Protein AF-A0A498Q1Q5-F1 (afdb_monomer_lite)

Foldseek 3Di:
DVVVCVVVPVDDDDPPDDDDDDQEEEAEDEAADDPPPPQVLVVSLVVQLVCQVVHLATEYEYAHRCCDDNHNLVNQLVDPSSQFRHAYFYHCVDPLSVVQSVVRRVCSNVPHTHAYACDHPSHPYPHDDD

Radius of gyration: 15.26 Å; chains: 1; bounding box: 41×33×35 Å

Organism: NCBI:txid2341083

Structure (mmCIF, N/CA/C/O backbone):
data_AF-A0A498Q1Q5-F1
#
_entry.id   AF-A0A498Q1Q5-F1
#
loop_
_atom_site.group_PDB
_atom_site.id
_atom_site.type_symbol
_atom_site.label_atom_id
_atom_site.label_alt_id
_atom_site.label_comp_id
_atom_site.label_asym_id
_atom_site.label_entity_id
_atom_site.label_seq_id
_atom_site.pdbx_PDB_ins_code
_atom_site.Cartn_x
_atom_site.Cartn_y
_atom_site.Cartn_z
_atom_site.occupancy
_atom_site.B_iso_or_equiv
_atom_site.auth_seq_id
_atom_site.auth_comp_id
_atom_site.auth_asym_id
_atom_site.auth_atom_id
_atom_site.pdbx_PDB_model_num
ATOM 1 N N . MET A 1 1 ? -18.667 15.892 4.572 1.00 66.12 1 MET A N 1
ATOM 2 C CA . MET A 1 1 ? -18.038 14.834 3.748 1.00 66.12 1 MET A CA 1
ATOM 3 C C . MET A 1 1 ? -18.702 13.473 3.970 1.00 66.12 1 MET A C 1
ATOM 5 O O . MET A 1 1 ? -19.199 12.931 2.997 1.00 66.12 1 MET A O 1
ATOM 9 N N . LEU A 1 2 ? -18.830 12.957 5.203 1.00 76.44 2 LEU A N 1
ATOM 10 C CA . LEU A 1 2 ? -19.536 11.682 5.458 1.00 76.44 2 LEU A CA 1
ATOM 11 C C . LEU A 1 2 ? -21.021 11.690 5.057 1.00 76.44 2 LEU A C 1
ATOM 13 O O . LEU A 1 2 ? -21.503 10.706 4.507 1.00 76.44 2 LEU A O 1
ATOM 17 N N . THR A 1 3 ? -21.726 12.807 5.255 1.00 80.06 3 THR A N 1
ATOM 18 C CA . THR A 1 3 ? -23.137 12.948 4.857 1.00 80.06 3 THR A CA 1
ATOM 19 C C . THR A 1 3 ? -23.351 12.652 3.373 1.00 80.06 3 THR A C 1
ATOM 21 O O . THR A 1 3 ? -24.242 11.885 3.031 1.00 80.06 3 THR A O 1
ATOM 24 N N . ALA A 1 4 ? -22.477 13.177 2.507 1.00 86.75 4 ALA A N 1
ATOM 25 C CA . ALA A 1 4 ? -22.548 12.951 1.066 1.00 86.75 4 ALA A CA 1
ATOM 26 C C . ALA A 1 4 ? -22.264 11.484 0.696 1.00 86.75 4 ALA A C 1
ATOM 28 O O . ALA A 1 4 ? -22.921 10.936 -0.183 1.00 86.75 4 ALA A O 1
ATOM 29 N N . LEU A 1 5 ? -21.325 10.823 1.386 1.00 85.38 5 LEU A N 1
ATOM 30 C CA . LEU A 1 5 ? -21.030 9.396 1.183 1.00 85.38 5 LEU A CA 1
ATOM 31 C C . LEU A 1 5 ? -22.186 8.491 1.633 1.00 85.38 5 LEU A C 1
ATOM 33 O O . LEU A 1 5 ? -22.447 7.466 1.007 1.00 85.38 5 LEU A O 1
ATOM 37 N N . ARG A 1 6 ? -22.903 8.879 2.693 1.00 86.19 6 ARG A N 1
ATOM 38 C CA . ARG A 1 6 ? -24.122 8.188 3.129 1.00 86.19 6 ARG A CA 1
ATOM 39 C C . ARG A 1 6 ? -25.265 8.380 2.144 1.00 86.19 6 ARG A C 1
ATOM 41 O O . ARG A 1 6 ? -25.918 7.413 1.777 1.00 86.19 6 ARG A O 1
ATOM 48 N N . GLU A 1 7 ? -25.501 9.612 1.705 1.00 88.94 7 GLU A N 1
ATOM 49 C CA . GLU A 1 7 ? -26.573 9.936 0.753 1.00 88.94 7 GLU A CA 1
ATOM 50 C C . GLU A 1 7 ? -26.388 9.249 -0.605 1.00 88.94 7 GLU A C 1
ATOM 52 O O . GLU A 1 7 ? -27.366 8.910 -1.262 1.00 88.94 7 GLU A O 1
ATOM 57 N N . THR A 1 8 ? -25.141 8.989 -1.000 1.00 89.31 8 THR A N 1
ATOM 58 C CA . THR A 1 8 ? -24.798 8.247 -2.225 1.00 89.31 8 THR A CA 1
ATOM 59 C C . THR A 1 8 ? -24.746 6.728 -2.032 1.00 89.31 8 THR A C 1
ATOM 61 O O . THR A 1 8 ? -24.519 6.002 -2.996 1.00 89.31 8 THR A O 1
ATOM 64 N N . GLY A 1 9 ? -24.989 6.231 -0.815 1.00 86.19 9 GLY A N 1
ATOM 65 C CA . GLY A 1 9 ? -25.077 4.801 -0.515 1.00 86.19 9 GLY A CA 1
ATOM 66 C C . GLY A 1 9 ? -23.735 4.080 -0.370 1.00 86.19 9 GLY A C 1
ATOM 67 O O . GLY A 1 9 ? -23.720 2.855 -0.289 1.00 86.19 9 GLY A O 1
ATOM 68 N N . PHE A 1 10 ? -22.610 4.799 -0.313 1.00 79.50 10 PHE A N 1
ATOM 69 C CA . PHE A 1 10 ? -21.291 4.180 -0.136 1.00 79.50 10 PHE A CA 1
ATOM 70 C C . PHE A 1 10 ? -21.026 3.732 1.304 1.00 79.50 10 PHE A C 1
ATOM 72 O O . PHE A 1 10 ? -20.257 2.799 1.519 1.00 79.50 10 PHE A O 1
ATOM 79 N N . ILE A 1 11 ? -21.649 4.387 2.288 1.00 80.12 11 ILE A N 1
ATOM 80 C CA . ILE A 1 11 ? -21.532 4.043 3.711 1.00 80.12 11 ILE A CA 1
ATOM 81 C C . ILE A 1 11 ? -22.896 4.131 4.402 1.00 80.12 11 ILE A C 1
ATOM 83 O O . ILE A 1 11 ? -23.761 4.899 3.988 1.00 80.12 11 ILE A O 1
ATOM 87 N N . THR A 1 12 ? -23.076 3.389 5.494 1.00 81.50 12 THR A N 1
ATOM 88 C CA . THR A 1 12 ? -24.253 3.500 6.370 1.00 81.50 12 THR A CA 1
ATOM 89 C C . THR A 1 12 ? -23.793 3.905 7.766 1.00 81.50 12 THR A C 1
ATOM 91 O O . THR A 1 12 ? -22.868 3.297 8.292 1.00 81.50 12 THR A O 1
ATOM 94 N N . TYR A 1 13 ? -24.418 4.930 8.349 1.00 79.19 13 TYR A N 1
ATOM 95 C CA . TYR A 1 13 ? -24.225 5.324 9.748 1.00 79.19 13 TYR A CA 1
ATOM 96 C C . TYR A 1 13 ? -25.462 6.078 10.256 1.00 79.19 13 TYR A C 1
ATOM 98 O O . TYR A 1 13 ? -26.145 6.775 9.488 1.00 79.19 13 TYR A O 1
ATOM 106 N N . GLN A 1 14 ? -25.759 5.956 11.544 1.00 81.38 14 GLN A N 1
ATOM 107 C CA . GLN A 1 14 ? -26.794 6.725 12.219 1.00 81.38 14 GLN A CA 1
ATOM 108 C C . GLN A 1 14 ? -26.230 8.083 12.659 1.00 81.38 14 GLN A C 1
ATOM 110 O O . GLN A 1 14 ? -25.091 8.158 13.103 1.00 81.38 14 GLN A O 1
ATOM 115 N N . PRO A 1 15 ? -27.002 9.183 12.604 1.00 70.19 15 PRO A N 1
ATOM 116 C CA . PRO A 1 15 ? -26.540 10.493 13.082 1.00 70.19 15 PRO A CA 1
ATOM 117 C C . PRO A 1 15 ? -26.075 10.517 14.548 1.00 70.19 15 PRO A C 1
ATOM 119 O O . PRO A 1 15 ? -25.363 11.437 14.934 1.00 70.19 15 PRO A O 1
ATOM 122 N N . ALA A 1 16 ? -26.512 9.540 15.348 1.00 76.69 16 ALA A N 1
ATOM 123 C CA . ALA A 1 16 ? -26.121 9.363 16.740 1.00 76.69 16 ALA A CA 1
ATOM 124 C C . ALA A 1 16 ? -24.874 8.475 16.921 1.00 76.69 16 ALA A C 1
ATOM 126 O O . ALA A 1 16 ? -24.374 8.384 18.041 1.00 76.69 16 ALA A O 1
ATOM 127 N N . ASP A 1 17 ? -24.376 7.832 15.858 1.00 77.44 17 ASP A N 1
ATOM 128 C CA . ASP A 1 17 ? -23.166 7.017 15.932 1.00 77.44 17 ASP A CA 1
ATOM 129 C C . ASP A 1 17 ? -21.973 7.914 16.267 1.00 77.44 17 ASP A C 1
ATOM 131 O O . ASP A 1 17 ? -21.696 8.905 15.583 1.00 77.44 17 ASP A O 1
ATOM 135 N N . HIS A 1 18 ? -21.252 7.556 17.327 1.00 68.12 18 HIS A N 1
ATOM 136 C CA . HIS A 1 18 ? -19.974 8.177 17.630 1.00 68.12 18 HIS A CA 1
ATOM 137 C C . HIS A 1 18 ? -18.935 7.635 16.648 1.00 68.12 18 HIS A C 1
ATOM 139 O O . HIS A 1 18 ? -18.542 6.473 16.724 1.00 68.12 18 HIS A O 1
ATOM 145 N N . ILE A 1 19 ? -18.526 8.467 15.692 1.00 69.62 19 ILE A N 1
ATOM 146 C CA . ILE A 1 19 ? -17.460 8.123 14.753 1.00 69.62 19 ILE A CA 1
ATOM 147 C C . ILE A 1 19 ? -16.146 8.561 15.388 1.00 69.62 19 ILE A C 1
ATOM 149 O O . ILE A 1 19 ? -15.807 9.746 15.368 1.00 69.62 19 ILE A O 1
ATOM 153 N N . ASP A 1 20 ? -15.446 7.595 15.976 1.00 69.25 20 ASP A N 1
ATOM 154 C CA . ASP A 1 20 ? -14.103 7.785 16.513 1.00 69.25 20 ASP A CA 1
ATOM 155 C C . ASP A 1 20 ? -13.096 8.158 15.414 1.00 69.25 20 ASP A C 1
ATOM 157 O O . ASP A 1 20 ? -13.351 8.036 14.210 1.00 69.25 20 ASP A O 1
ATOM 161 N N . VAL A 1 21 ? -11.922 8.628 15.835 1.00 73.56 21 VAL A N 1
ATOM 162 C CA . VAL A 1 21 ? -10.821 8.915 14.910 1.00 73.56 21 VAL A CA 1
ATOM 163 C C . VAL A 1 21 ? -10.442 7.666 14.109 1.00 73.56 21 VAL A C 1
ATOM 165 O O . VAL A 1 21 ? -10.421 6.549 14.627 1.00 73.56 21 VAL A O 1
ATOM 168 N N . ALA A 1 22 ? -10.132 7.852 12.824 1.00 74.44 22 ALA A N 1
ATOM 169 C CA . ALA A 1 22 ? -9.682 6.754 11.978 1.00 74.44 22 ALA A CA 1
ATOM 170 C C . ALA A 1 22 ? -8.396 6.145 12.554 1.00 74.44 22 ALA A C 1
ATOM 172 O O . ALA A 1 22 ? -7.395 6.839 12.702 1.00 74.44 22 ALA A O 1
ATOM 173 N N . ASN A 1 23 ? -8.432 4.847 12.854 1.00 85.62 23 ASN A N 1
ATOM 174 C CA . ASN A 1 23 ? -7.313 4.121 13.458 1.00 85.62 23 ASN A CA 1
ATOM 175 C C . ASN A 1 23 ? -6.580 3.207 12.454 1.00 85.62 23 ASN A C 1
ATOM 177 O O . ASN A 1 23 ? -5.709 2.430 12.825 1.00 85.62 23 ASN A O 1
ATOM 181 N N . ALA A 1 24 ? -6.950 3.250 11.174 1.00 92.94 24 ALA A N 1
ATOM 182 C CA . ALA A 1 24 ? -6.362 2.418 10.131 1.00 92.94 24 ALA A CA 1
ATOM 183 C C . ALA A 1 24 ? -6.545 3.062 8.749 1.00 92.94 24 ALA A C 1
ATOM 185 O O . ALA A 1 24 ? -7.517 3.790 8.529 1.00 92.94 24 ALA A O 1
ATOM 186 N N . ALA A 1 25 ? -5.637 2.777 7.812 1.00 95.50 25 ALA A N 1
ATOM 187 C CA . ALA A 1 25 ? -5.682 3.335 6.463 1.00 95.50 25 ALA A CA 1
ATOM 188 C C . ALA A 1 25 ? -5.305 2.319 5.373 1.00 95.50 25 ALA A C 1
ATOM 190 O O . ALA A 1 25 ? -4.365 1.539 5.515 1.00 95.50 25 ALA A O 1
ATOM 191 N N . ILE A 1 26 ? -5.999 2.395 4.233 1.00 97.25 26 ILE A N 1
ATOM 192 C CA . ILE A 1 26 ? -5.569 1.780 2.970 1.00 97.25 26 ILE A CA 1
ATOM 193 C C . ILE A 1 26 ? -5.418 2.895 1.943 1.00 97.25 26 ILE A C 1
ATOM 195 O O . ILE A 1 26 ? -6.384 3.582 1.611 1.00 97.25 26 ILE A O 1
ATOM 199 N N . VAL A 1 27 ? -4.207 3.067 1.424 1.00 97.94 27 VAL A N 1
ATOM 200 C CA . VAL A 1 27 ? -3.914 3.994 0.332 1.00 97.94 27 VAL A CA 1
ATOM 201 C C . VAL A 1 27 ? -3.903 3.196 -0.961 1.00 97.94 27 VAL A C 1
ATOM 203 O O . VAL A 1 27 ? -3.012 2.379 -1.175 1.00 97.94 27 VAL A O 1
ATOM 206 N N . ILE A 1 28 ? -4.890 3.428 -1.826 1.00 97.69 28 ILE A N 1
ATOM 207 C CA . ILE A 1 28 ? -4.958 2.790 -3.144 1.00 97.69 28 ILE A CA 1
ATOM 208 C C . ILE A 1 28 ? -4.298 3.708 -4.173 1.00 97.69 28 ILE A C 1
ATOM 210 O O . ILE A 1 28 ? -4.710 4.854 -4.352 1.00 97.69 28 ILE A O 1
ATOM 214 N N . THR A 1 29 ? -3.276 3.201 -4.855 1.00 96.56 29 THR A N 1
ATOM 215 C CA . THR A 1 29 ? -2.529 3.911 -5.895 1.00 96.56 29 THR A CA 1
ATOM 216 C C . THR A 1 29 ? -2.774 3.320 -7.289 1.00 96.56 29 THR A C 1
ATOM 218 O O . THR A 1 29 ? -3.564 2.394 -7.479 1.00 96.56 29 THR A O 1
ATOM 221 N N . GLY A 1 30 ? -2.115 3.902 -8.292 1.00 94.75 30 GLY A N 1
ATOM 222 C CA . GLY A 1 30 ? -2.104 3.413 -9.665 1.00 94.75 30 GLY A CA 1
ATOM 223 C C . GLY A 1 30 ? -1.257 2.151 -9.858 1.00 94.75 30 GLY A C 1
ATOM 224 O O . GLY A 1 30 ? -0.933 1.438 -8.912 1.00 94.75 30 GLY A O 1
ATOM 225 N N . GLY A 1 31 ? -0.935 1.871 -11.119 1.00 96.12 31 GLY A N 1
ATOM 226 C CA . GLY A 1 31 ? -0.058 0.771 -11.521 1.00 96.12 31 GLY A CA 1
ATOM 227 C C . GLY A 1 31 ? 1.366 1.256 -11.783 1.00 96.12 31 GLY A C 1
ATOM 228 O O . GLY A 1 31 ? 1.874 2.131 -11.078 1.00 96.12 31 GLY A O 1
ATOM 229 N N . SER A 1 32 ? 1.986 0.732 -12.838 1.00 96.44 32 SER A N 1
ATOM 230 C CA . SER A 1 32 ? 3.274 1.223 -13.339 1.00 96.44 32 SER A CA 1
ATOM 231 C C . SER A 1 32 ? 3.248 2.726 -13.642 1.00 96.44 32 SER A C 1
ATOM 233 O O . SER A 1 32 ? 2.248 3.253 -14.139 1.00 96.44 32 SER A O 1
ATOM 235 N N . LEU A 1 33 ? 4.379 3.395 -13.426 1.00 97.06 33 LEU A N 1
ATOM 236 C CA . LEU A 1 33 ? 4.593 4.783 -13.829 1.00 97.06 33 LEU A CA 1
ATOM 237 C C . LEU A 1 33 ? 5.567 4.863 -15.015 1.00 97.06 33 LEU A C 1
ATOM 239 O O . LEU A 1 33 ? 6.487 4.045 -15.096 1.00 97.06 33 LEU A O 1
ATOM 243 N N . PRO A 1 34 ? 5.399 5.842 -15.926 1.00 95.38 34 PRO A N 1
ATOM 244 C CA . PRO A 1 34 ? 6.372 6.090 -16.983 1.00 95.38 34 PRO A CA 1
ATOM 245 C C . PRO A 1 34 ? 7.693 6.625 -16.404 1.00 95.38 34 PRO A C 1
ATOM 247 O O . PRO A 1 34 ? 7.741 7.150 -15.289 1.00 95.38 34 PRO A O 1
ATOM 250 N N . ALA A 1 35 ? 8.781 6.505 -17.168 1.00 91.25 35 ALA A N 1
ATOM 251 C CA . ALA A 1 35 ? 10.125 6.876 -16.711 1.00 91.25 35 ALA A CA 1
ATOM 252 C C . ALA A 1 35 ? 10.269 8.369 -16.350 1.00 91.25 35 ALA A C 1
ATOM 254 O O . ALA A 1 35 ? 11.104 8.730 -15.523 1.00 91.25 35 ALA A O 1
ATOM 255 N N . ASP A 1 36 ? 9.443 9.233 -16.938 1.00 93.06 36 ASP A N 1
ATOM 256 C CA . ASP A 1 36 ? 9.400 10.678 -16.715 1.00 93.06 36 ASP A CA 1
ATOM 257 C C . ASP A 1 36 ? 8.366 11.109 -15.656 1.00 93.06 36 ASP A C 1
ATOM 259 O O . ASP A 1 36 ? 8.157 12.302 -15.444 1.00 93.06 36 ASP A O 1
ATOM 263 N N . ALA A 1 37 ? 7.771 10.167 -14.911 1.00 92.75 37 ALA A N 1
ATOM 264 C CA . ALA A 1 37 ? 6.829 10.466 -13.825 1.00 92.75 37 ALA A CA 1
ATOM 265 C C . ALA A 1 37 ? 7.456 11.221 -12.634 1.00 92.75 37 ALA A C 1
ATOM 267 O O . ALA A 1 37 ? 6.753 11.609 -11.695 1.00 92.75 37 ALA A O 1
ATOM 268 N N . GLY A 1 38 ? 8.778 11.420 -12.636 1.00 93.06 38 GLY A N 1
ATOM 269 C CA . GLY A 1 38 ? 9.506 12.109 -11.577 1.00 93.06 38 GLY A CA 1
ATOM 270 C C . GLY A 1 38 ? 9.288 11.449 -10.214 1.00 93.06 38 GLY A C 1
ATOM 271 O O . GLY A 1 38 ? 9.416 10.237 -10.064 1.00 93.06 38 GLY A O 1
ATOM 272 N N . ASN A 1 39 ? 8.927 12.253 -9.211 1.00 94.62 39 ASN A N 1
ATOM 273 C CA . ASN A 1 39 ? 8.778 11.796 -7.826 1.00 94.62 39 ASN A CA 1
ATOM 274 C C . ASN A 1 39 ? 7.373 11.285 -7.469 1.00 94.62 39 ASN A C 1
ATOM 276 O O . ASN A 1 39 ? 7.101 11.090 -6.287 1.00 94.62 39 ASN A O 1
ATOM 280 N N . GLN A 1 40 ? 6.475 11.066 -8.434 1.00 96.94 40 GLN A N 1
ATOM 281 C CA . GLN A 1 40 ? 5.080 10.704 -8.147 1.00 96.94 40 GLN A CA 1
ATOM 282 C C . GLN A 1 40 ? 4.945 9.495 -7.210 1.00 96.94 40 GLN A C 1
ATOM 284 O O . GLN A 1 40 ? 4.324 9.614 -6.152 1.00 96.94 40 GLN A O 1
ATOM 289 N N . GLY A 1 41 ? 5.559 8.354 -7.541 1.00 97.38 41 GLY A N 1
ATOM 290 C CA . GLY A 1 41 ? 5.460 7.162 -6.693 1.00 97.38 41 GLY A CA 1
ATOM 291 C C . GLY A 1 41 ? 6.112 7.359 -5.326 1.00 97.38 41 GLY A C 1
ATOM 292 O O . GLY A 1 41 ? 5.543 6.961 -4.313 1.00 97.38 41 GLY A O 1
ATOM 293 N N . ALA A 1 42 ? 7.234 8.077 -5.266 1.00 97.81 42 ALA A N 1
ATOM 294 C CA . ALA A 1 42 ? 7.905 8.389 -4.009 1.00 97.81 42 ALA A CA 1
ATOM 295 C C . ALA A 1 42 ? 7.096 9.345 -3.113 1.00 97.81 42 ALA A C 1
ATOM 297 O O . ALA A 1 42 ? 7.159 9.248 -1.890 1.00 97.81 42 ALA A O 1
ATOM 298 N N . SER A 1 43 ? 6.322 10.264 -3.690 1.00 97.94 43 SER A N 1
ATOM 299 C CA . SER A 1 43 ? 5.407 11.126 -2.936 1.00 97.94 43 SER A CA 1
ATOM 300 C C . SER A 1 43 ? 4.252 10.326 -2.332 1.00 97.94 43 SER A C 1
ATOM 302 O O . SER A 1 43 ? 3.943 10.513 -1.158 1.00 97.94 43 SER A O 1
ATOM 304 N N . VAL A 1 44 ? 3.658 9.393 -3.088 1.00 98.06 44 VAL A N 1
ATOM 305 C CA . VAL A 1 44 ? 2.589 8.516 -2.575 1.00 98.06 44 VAL A CA 1
ATOM 306 C C . VAL A 1 44 ? 3.120 7.558 -1.505 1.00 98.06 44 VAL A C 1
ATOM 308 O O . VAL A 1 44 ? 2.481 7.398 -0.469 1.00 98.06 44 VAL A O 1
ATOM 311 N N . ALA A 1 45 ? 4.303 6.975 -1.715 1.00 98.38 45 ALA A N 1
ATOM 312 C CA . ALA A 1 45 ? 4.964 6.104 -0.744 1.00 98.38 45 ALA A CA 1
ATOM 313 C C . ALA A 1 45 ? 5.197 6.819 0.597 1.00 98.38 45 ALA A C 1
ATOM 315 O O . ALA A 1 45 ? 4.807 6.314 1.648 1.00 98.38 45 ALA A O 1
ATOM 316 N N . ARG A 1 46 ? 5.755 8.038 0.560 1.00 98.31 46 ARG A N 1
ATOM 317 C CA . ARG A 1 46 ? 5.983 8.853 1.766 1.00 98.31 46 ARG A CA 1
ATOM 318 C C . ARG A 1 46 ? 4.688 9.278 2.436 1.00 98.31 46 ARG A C 1
ATOM 320 O O . ARG A 1 46 ? 4.621 9.275 3.658 1.00 98.31 46 ARG A O 1
ATOM 327 N N . PHE A 1 47 ? 3.671 9.632 1.654 1.00 97.94 47 PHE A N 1
ATOM 328 C CA . PHE A 1 47 ? 2.353 9.946 2.192 1.00 97.94 47 PHE A CA 1
ATOM 329 C C . PHE A 1 47 ? 1.766 8.752 2.956 1.00 97.94 47 PHE A C 1
ATOM 331 O O . PHE A 1 47 ? 1.352 8.918 4.097 1.00 97.94 47 PHE A O 1
ATOM 338 N N . ALA A 1 48 ? 1.795 7.550 2.372 1.00 97.81 48 ALA A N 1
ATOM 339 C CA . ALA A 1 48 ? 1.322 6.342 3.044 1.00 97.81 48 ALA A CA 1
ATOM 340 C C . ALA A 1 48 ? 2.142 6.035 4.310 1.00 97.81 48 ALA A C 1
ATOM 342 O O . ALA A 1 48 ? 1.566 5.803 5.368 1.00 97.81 48 ALA A O 1
ATOM 343 N N . ALA A 1 49 ? 3.473 6.110 4.241 1.00 97.69 49 ALA A N 1
ATOM 344 C CA . ALA A 1 49 ? 4.337 5.878 5.399 1.00 97.69 49 ALA A CA 1
ATOM 345 C C . ALA A 1 49 ? 4.092 6.894 6.529 1.00 97.69 49 ALA A C 1
ATOM 347 O O . ALA A 1 49 ? 4.087 6.529 7.702 1.00 97.69 49 ALA A O 1
ATOM 348 N N . ALA A 1 50 ? 3.810 8.155 6.190 1.00 96.88 50 ALA A N 1
ATOM 349 C CA . ALA A 1 50 ? 3.503 9.196 7.165 1.00 96.88 50 ALA A CA 1
ATOM 350 C C . ALA A 1 50 ? 2.191 8.953 7.930 1.00 96.88 50 ALA A C 1
ATOM 352 O O . ALA A 1 50 ? 2.013 9.531 8.995 1.00 96.88 50 ALA A O 1
ATOM 353 N N . LEU A 1 51 ? 1.288 8.097 7.435 1.00 95.31 51 LEU A N 1
ATOM 354 C CA . LEU A 1 51 ? 0.082 7.700 8.171 1.00 95.31 51 LEU A CA 1
ATOM 355 C C . LEU A 1 51 ? 0.373 6.659 9.260 1.00 95.31 51 LEU A C 1
ATOM 357 O O . LEU A 1 51 ? -0.385 6.569 10.222 1.00 95.31 51 LEU A O 1
ATOM 361 N N . ALA A 1 52 ? 1.453 5.878 9.131 1.00 93.44 52 ALA A N 1
ATOM 362 C CA . ALA A 1 52 ? 1.748 4.751 10.020 1.00 93.44 52 ALA A CA 1
ATOM 363 C C . ALA A 1 52 ? 1.828 5.122 11.515 1.00 93.44 52 ALA A C 1
ATOM 365 O O . ALA A 1 52 ? 1.241 4.404 12.318 1.00 93.44 52 ALA A O 1
ATOM 366 N N . PRO A 1 53 ? 2.457 6.244 11.929 1.00 91.19 53 PRO A N 1
ATOM 367 C CA . PRO A 1 53 ? 2.520 6.620 13.345 1.00 91.19 53 PRO A CA 1
ATOM 368 C C . PRO A 1 53 ? 1.182 7.080 13.944 1.00 91.19 53 PRO A C 1
ATOM 370 O O . PRO A 1 53 ? 1.111 7.335 15.145 1.00 91.19 53 PRO A O 1
ATOM 373 N N . HIS A 1 54 ? 0.143 7.253 13.122 1.00 89.44 54 HIS A N 1
ATOM 374 C CA . HIS A 1 54 ? -1.131 7.858 13.516 1.00 89.44 54 HIS A CA 1
ATOM 375 C C . HIS A 1 54 ? -2.292 6.855 13.594 1.00 89.44 54 HIS A C 1
ATOM 377 O O . HIS A 1 54 ? -3.431 7.273 13.789 1.00 89.44 54 HIS A O 1
ATOM 383 N N . GLY A 1 55 ? -2.025 5.553 13.463 1.00 88.12 55 GLY A N 1
ATOM 384 C CA . GLY A 1 55 ? -3.034 4.504 13.592 1.00 88.12 55 GLY A CA 1
ATOM 385 C C . GLY A 1 55 ? -2.426 3.131 13.875 1.00 88.12 55 GLY A C 1
ATOM 386 O O . GLY A 1 55 ? -1.212 2.967 13.930 1.00 88.12 55 GLY A O 1
ATOM 387 N N . SER A 1 56 ? -3.281 2.127 14.041 1.00 91.12 56 SER A N 1
ATOM 388 C CA . SER A 1 56 ? -2.905 0.727 14.260 1.00 91.12 56 SER A CA 1
ATOM 389 C C . SER A 1 56 ? -2.489 -0.020 12.990 1.00 91.12 56 SER A C 1
ATOM 391 O O . SER A 1 56 ? -2.029 -1.151 13.086 1.00 91.12 56 SER A O 1
ATOM 393 N N . GLY A 1 57 ? -2.637 0.564 11.798 1.00 95.19 57 GLY A N 1
ATOM 394 C CA . GLY A 1 57 ? -2.178 -0.084 10.571 1.00 95.19 57 GLY A CA 1
ATOM 395 C C . GLY A 1 57 ? -2.370 0.746 9.310 1.00 95.19 57 GLY A C 1
ATOM 396 O O . GLY A 1 57 ? -3.416 1.369 9.115 1.00 95.19 57 GLY A O 1
ATOM 397 N N . THR A 1 58 ? -1.377 0.695 8.421 1.00 98.00 58 THR A N 1
ATOM 398 C CA . THR A 1 58 ? -1.443 1.306 7.091 1.00 98.00 58 THR A CA 1
ATOM 399 C C . THR A 1 58 ? -1.019 0.310 6.018 1.00 98.00 58 THR A C 1
ATOM 401 O O . THR A 1 58 ? 0.036 -0.318 6.116 1.00 98.00 58 THR A O 1
ATOM 404 N N . VAL A 1 59 ? -1.831 0.205 4.964 1.00 98.56 59 VAL A N 1
ATOM 405 C CA . VAL A 1 59 ? -1.548 -0.596 3.767 1.00 98.56 59 VAL A CA 1
ATOM 406 C C . VAL A 1 59 ? -1.443 0.321 2.549 1.00 98.56 59 VAL A C 1
ATOM 408 O O . VAL A 1 59 ? -2.355 1.099 2.275 1.00 98.56 59 VAL A O 1
ATOM 411 N N . LEU A 1 60 ? -0.358 0.209 1.783 1.00 98.75 60 LEU A N 1
ATOM 412 C CA . LEU A 1 60 ? -0.236 0.802 0.450 1.00 98.75 60 LEU A CA 1
ATOM 413 C C . LEU A 1 60 ? -0.528 -0.262 -0.608 1.00 98.75 60 LEU A C 1
ATOM 415 O O . LEU A 1 60 ? 0.212 -1.235 -0.741 1.00 98.75 60 LEU A O 1
ATOM 419 N N . ALA A 1 61 ? -1.591 -0.064 -1.375 1.00 98.69 61 ALA A N 1
ATOM 420 C CA . ALA A 1 61 ? -2.075 -1.037 -2.338 1.00 98.69 61 ALA A CA 1
ATOM 421 C C . ALA A 1 61 ? -2.057 -0.453 -3.756 1.00 98.69 61 ALA A C 1
ATOM 423 O O . ALA A 1 61 ? -2.549 0.654 -3.968 1.00 98.69 61 ALA A O 1
ATOM 424 N N . GLY A 1 62 ? -1.493 -1.160 -4.729 1.00 98.38 62 GLY A N 1
ATOM 425 C CA . GLY A 1 62 ? -1.372 -0.684 -6.109 1.00 98.38 62 GLY A CA 1
ATOM 426 C C . GLY A 1 62 ? -1.932 -1.668 -7.127 1.00 98.38 62 GLY A C 1
ATOM 427 O O . GLY A 1 62 ? -2.102 -2.849 -6.835 1.00 98.38 62 GLY A O 1
ATOM 428 N N . ARG A 1 63 ? -2.250 -1.167 -8.323 1.00 98.31 63 ARG A N 1
ATOM 429 C CA . ARG A 1 63 ? -2.664 -2.006 -9.463 1.00 98.31 63 ARG A CA 1
ATOM 430 C C . ARG A 1 63 ? -1.464 -2.725 -10.085 1.00 98.31 63 ARG A C 1
ATOM 432 O O . ARG A 1 63 ? -0.325 -2.476 -9.680 1.00 98.31 63 ARG A O 1
ATOM 439 N N . ASP A 1 64 ? -1.721 -3.547 -11.095 1.00 97.81 64 ASP A N 1
ATOM 440 C CA . ASP A 1 64 ? -0.697 -4.172 -11.934 1.00 97.81 64 ASP A CA 1
ATOM 441 C C . ASP A 1 64 ? 0.439 -3.197 -12.309 1.00 97.81 64 ASP A C 1
ATOM 443 O O . ASP A 1 64 ? 0.232 -2.020 -12.636 1.00 97.81 64 ASP A O 1
ATOM 447 N N . GLY A 1 65 ? 1.673 -3.678 -12.173 1.00 97.31 65 GLY A N 1
ATOM 448 C CA . GLY A 1 65 ? 2.898 -2.908 -12.391 1.00 97.31 65 GLY A CA 1
ATOM 449 C C . GLY A 1 65 ? 3.290 -1.934 -11.269 1.00 97.31 65 GLY A C 1
ATOM 450 O O . GLY A 1 65 ? 4.366 -1.338 -11.344 1.00 97.31 65 GLY A O 1
ATOM 451 N N . SER A 1 66 ? 2.492 -1.772 -10.207 1.00 98.19 66 SER A N 1
ATOM 452 C CA . SER A 1 66 ? 2.812 -0.866 -9.083 1.00 98.19 66 SER A CA 1
ATOM 453 C C . SER A 1 66 ? 4.069 -1.257 -8.295 1.00 98.19 66 SER A C 1
ATOM 455 O O . SER A 1 66 ? 4.703 -0.406 -7.664 1.00 98.19 66 SER A O 1
ATOM 457 N N . SER A 1 67 ? 4.462 -2.528 -8.360 1.00 97.56 67 SER A N 1
ATOM 458 C CA . SER A 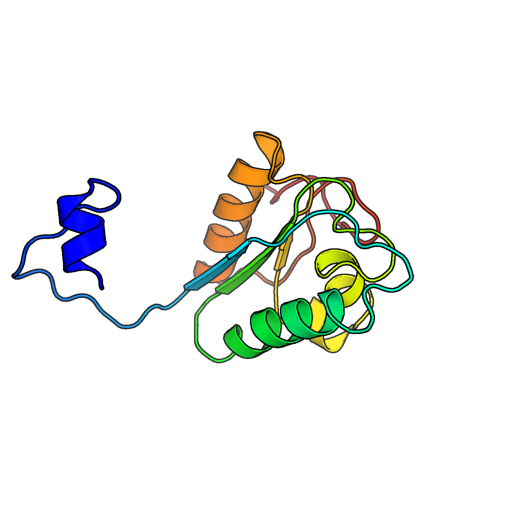1 67 ? 5.677 -3.085 -7.760 1.00 97.56 67 SER A CA 1
ATOM 459 C C . SER A 1 67 ? 6.918 -2.947 -8.653 1.00 97.56 67 SER A C 1
ATOM 461 O O . SER A 1 67 ? 7.909 -3.642 -8.430 1.00 97.56 67 SER A O 1
ATOM 463 N N . THR A 1 68 ? 6.884 -2.099 -9.687 1.00 96.75 68 THR A N 1
ATOM 464 C CA . THR A 1 68 ? 7.999 -1.920 -10.630 1.00 96.75 68 THR A CA 1
ATOM 465 C C . THR A 1 68 ? 8.459 -0.468 -10.745 1.00 96.75 68 THR A C 1
ATOM 467 O O . THR A 1 68 ? 7.693 0.473 -10.527 1.00 96.75 68 THR A O 1
ATOM 470 N N . GLY A 1 69 ? 9.730 -0.280 -11.113 1.00 94.81 69 GLY A N 1
ATOM 471 C CA . GLY A 1 69 ? 10.299 1.033 -11.413 1.00 94.81 69 GLY A CA 1
ATOM 472 C C . GLY A 1 69 ? 10.149 2.032 -10.262 1.00 94.81 69 GLY A C 1
ATOM 473 O O . GLY A 1 69 ? 10.489 1.736 -9.120 1.00 94.81 69 GLY A O 1
ATOM 474 N N . SER A 1 70 ? 9.647 3.225 -10.581 1.00 96.50 70 SER A N 1
ATOM 475 C CA . SER A 1 70 ? 9.419 4.317 -9.627 1.00 96.50 70 SER A CA 1
ATOM 476 C C . SER A 1 70 ? 7.995 4.355 -9.060 1.00 96.50 70 SER A C 1
ATOM 478 O O . SER A 1 70 ? 7.630 5.338 -8.412 1.00 96.50 70 SER A O 1
ATOM 480 N N . ALA A 1 71 ? 7.173 3.325 -9.300 1.00 98.31 71 ALA A N 1
ATOM 481 C CA . ALA A 1 71 ? 5.817 3.250 -8.765 1.00 98.31 71 ALA A CA 1
ATOM 482 C C . ALA A 1 71 ? 5.815 3.087 -7.234 1.00 98.31 71 ALA A C 1
ATOM 484 O O . ALA A 1 71 ? 6.795 2.656 -6.627 1.00 98.31 71 ALA A O 1
ATOM 485 N N . ALA A 1 72 ? 4.717 3.483 -6.584 1.00 98.31 72 ALA A N 1
ATOM 486 C CA . ALA A 1 72 ? 4.718 3.689 -5.135 1.00 98.31 72 ALA A CA 1
ATOM 487 C C . ALA A 1 72 ? 5.007 2.407 -4.334 1.00 98.31 72 ALA A C 1
ATOM 489 O O . ALA A 1 72 ? 5.768 2.465 -3.373 1.00 98.31 72 ALA A O 1
ATOM 490 N N . VAL A 1 73 ? 4.464 1.253 -4.748 1.00 98.69 73 VAL A N 1
ATOM 491 C CA . VAL A 1 73 ? 4.721 -0.029 -4.067 1.00 98.69 73 VAL A CA 1
ATOM 492 C C . VAL A 1 73 ? 6.190 -0.438 -4.219 1.00 98.69 73 VAL A C 1
ATOM 494 O O . VAL A 1 73 ? 6.809 -0.817 -3.227 1.00 98.69 73 VAL A O 1
ATOM 497 N N . ALA A 1 74 ? 6.781 -0.290 -5.412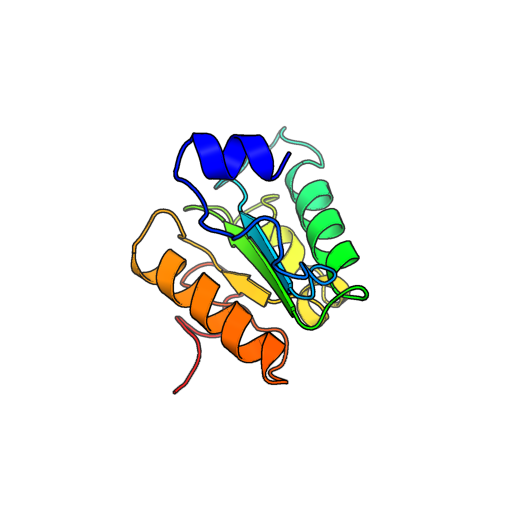 1.00 98.38 74 ALA A N 1
ATOM 498 C CA . ALA A 1 74 ? 8.216 -0.519 -5.615 1.00 98.38 74 ALA A CA 1
ATOM 499 C C . ALA A 1 74 ? 9.080 0.368 -4.713 1.00 98.38 74 ALA A C 1
ATOM 501 O O . ALA A 1 74 ? 9.987 -0.125 -4.047 1.00 98.38 74 ALA A O 1
ATOM 502 N N . VAL A 1 75 ? 8.778 1.670 -4.667 1.00 98.38 75 VAL A N 1
ATOM 503 C CA . VAL A 1 75 ? 9.538 2.635 -3.863 1.00 98.38 75 VAL A CA 1
ATOM 504 C C . VAL A 1 75 ? 9.445 2.313 -2.373 1.00 98.38 75 VAL A C 1
ATOM 506 O O . VAL A 1 75 ? 10.466 2.329 -1.692 1.00 98.38 75 VAL A O 1
ATOM 509 N N . THR A 1 76 ? 8.254 1.986 -1.864 1.00 98.69 76 THR A N 1
ATOM 510 C CA . THR A 1 76 ? 8.082 1.583 -0.462 1.00 98.69 76 THR A CA 1
ATOM 511 C C . THR A 1 76 ? 8.880 0.325 -0.135 1.00 98.69 76 THR A C 1
ATOM 513 O O . THR A 1 76 ? 9.557 0.307 0.884 1.00 98.69 76 THR A O 1
ATOM 516 N N . ARG A 1 77 ? 8.839 -0.706 -0.989 1.00 98.38 77 ARG A N 1
ATOM 517 C CA . ARG A 1 77 ? 9.562 -1.970 -0.758 1.00 98.38 77 ARG A CA 1
ATOM 518 C C . ARG A 1 77 ? 11.085 -1.812 -0.841 1.00 98.38 77 ARG A C 1
ATOM 520 O O . ARG A 1 77 ? 11.808 -2.560 -0.193 1.00 98.38 77 ARG A O 1
ATOM 527 N N . ALA A 1 78 ? 11.575 -0.865 -1.642 1.00 98.19 78 ALA A N 1
ATOM 528 C CA . ALA A 1 78 ? 13.005 -0.610 -1.814 1.00 98.19 78 ALA A CA 1
ATOM 529 C C . ALA A 1 78 ? 13.628 0.234 -0.684 1.00 98.19 78 ALA A C 1
ATOM 531 O O . ALA A 1 78 ? 14.847 0.226 -0.517 1.00 98.19 78 ALA A O 1
ATOM 532 N N . ASP A 1 79 ? 12.819 0.966 0.085 1.00 98.19 79 ASP A N 1
ATOM 533 C CA . ASP A 1 79 ? 13.271 1.776 1.217 1.00 98.19 79 ASP A CA 1
ATOM 534 C C . ASP A 1 79 ? 13.017 1.036 2.533 1.00 98.19 79 ASP A C 1
ATOM 536 O O . ASP A 1 79 ? 11.873 0.845 2.939 1.00 98.19 79 ASP A O 1
ATOM 540 N N . ALA A 1 80 ? 14.084 0.644 3.230 1.00 97.75 80 ALA A N 1
ATOM 541 C CA . ALA A 1 80 ? 13.973 -0.144 4.458 1.00 97.75 80 ALA A CA 1
ATOM 542 C C . ALA A 1 80 ? 13.177 0.556 5.579 1.00 97.75 80 ALA A C 1
ATOM 544 O O . ALA A 1 80 ? 12.544 -0.121 6.385 1.00 97.75 80 ALA A O 1
ATOM 545 N N . GLY A 1 81 ? 13.186 1.893 5.638 1.00 97.75 81 GLY A N 1
ATOM 546 C CA . GLY A 1 81 ? 12.414 2.645 6.627 1.00 97.75 81 GLY A CA 1
ATOM 547 C C . GLY A 1 81 ? 10.917 2.605 6.327 1.00 97.75 81 GLY A C 1
ATOM 548 O O . GLY A 1 81 ? 10.110 2.332 7.215 1.00 97.75 81 GLY A O 1
ATOM 549 N N . MET A 1 82 ? 10.531 2.823 5.068 1.00 98.06 82 MET A N 1
ATOM 550 C CA . MET A 1 82 ? 9.127 2.725 4.652 1.00 98.06 82 MET A CA 1
ATOM 551 C C . MET A 1 82 ? 8.621 1.274 4.707 1.00 98.06 82 MET A C 1
ATOM 553 O O . MET A 1 82 ? 7.549 1.023 5.252 1.00 98.06 82 MET A O 1
ATOM 557 N N . ALA A 1 83 ? 9.411 0.313 4.227 1.00 98.25 83 ALA A N 1
ATOM 558 C CA . ALA A 1 83 ? 9.097 -1.116 4.269 1.00 98.25 83 ALA A CA 1
ATOM 559 C C . ALA A 1 83 ? 8.821 -1.627 5.694 1.00 98.25 83 ALA A C 1
ATOM 561 O O . ALA A 1 83 ? 7.904 -2.415 5.910 1.00 98.25 83 ALA A O 1
ATOM 562 N N . ALA A 1 84 ? 9.571 -1.135 6.684 1.00 97.56 84 ALA A N 1
ATOM 563 C CA . ALA A 1 84 ? 9.404 -1.525 8.081 1.00 97.56 84 ALA A CA 1
ATOM 564 C C . ALA A 1 84 ? 8.191 -0.882 8.779 1.00 97.56 84 ALA A C 1
ATOM 566 O O . ALA A 1 84 ? 7.893 -1.251 9.912 1.00 97.56 84 ALA A O 1
ATOM 567 N N . THR A 1 85 ? 7.514 0.089 8.154 1.00 96.81 85 THR A N 1
ATOM 568 C CA . THR A 1 85 ? 6.437 0.866 8.800 1.00 96.81 85 THR A CA 1
ATOM 569 C C . THR A 1 85 ? 5.050 0.599 8.232 1.00 96.81 85 THR A C 1
ATOM 571 O O . THR A 1 85 ? 4.071 0.782 8.953 1.00 96.81 85 THR A O 1
ATOM 574 N N . ILE A 1 86 ? 4.935 0.153 6.977 1.00 98.25 86 ILE A N 1
ATOM 575 C CA . ILE A 1 86 ? 3.641 -0.109 6.329 1.00 98.25 86 ILE A CA 1
ATOM 576 C C . ILE A 1 86 ? 3.645 -1.410 5.535 1.00 98.25 86 ILE A C 1
ATOM 578 O O . ILE A 1 86 ? 4.662 -1.812 4.969 1.00 98.25 86 ILE A O 1
ATOM 582 N N . SER A 1 87 ? 2.477 -2.043 5.430 1.00 98.62 87 SER A N 1
ATOM 583 C CA . SER A 1 87 ? 2.309 -3.191 4.539 1.00 98.62 87 SER A CA 1
ATOM 584 C C . SER A 1 87 ? 2.087 -2.741 3.096 1.00 98.62 87 SER A C 1
ATOM 586 O O . SER A 1 87 ? 1.544 -1.663 2.845 1.00 98.62 87 SER A O 1
ATOM 588 N N . THR A 1 88 ? 2.469 -3.577 2.130 1.00 98.75 88 THR A N 1
ATOM 589 C CA . THR A 1 88 ? 2.216 -3.311 0.704 1.00 98.75 88 THR A CA 1
ATOM 590 C C . THR A 1 88 ? 1.477 -4.458 0.037 1.00 98.75 88 THR A C 1
ATOM 592 O O . THR A 1 88 ? 1.696 -5.612 0.393 1.00 98.75 88 THR A O 1
ATOM 595 N N . VAL A 1 89 ? 0.624 -4.150 -0.941 1.00 98.81 89 VAL A N 1
ATOM 596 C CA . VAL A 1 89 ? -0.085 -5.139 -1.768 1.00 98.81 89 VAL A CA 1
ATOM 597 C C . VAL A 1 89 ? -0.052 -4.692 -3.229 1.00 98.81 89 VAL A C 1
ATOM 599 O O . VAL A 1 89 ? -0.376 -3.541 -3.520 1.00 98.81 89 VAL A O 1
ATOM 602 N N . ASP A 1 90 ? 0.351 -5.568 -4.146 1.00 98.44 90 ASP A N 1
ATOM 603 C CA . ASP A 1 90 ? 0.212 -5.337 -5.591 1.00 98.44 90 ASP A CA 1
ATOM 604 C C . ASP A 1 90 ? -1.047 -6.016 -6.167 1.00 98.44 90 ASP A C 1
ATOM 606 O O . ASP A 1 90 ? -1.770 -6.733 -5.471 1.00 98.44 90 ASP A O 1
ATOM 610 N N . ASP A 1 91 ? -1.356 -5.703 -7.425 1.00 97.88 91 ASP A N 1
ATOM 611 C CA . ASP A 1 91 ? -2.427 -6.308 -8.221 1.00 97.88 91 ASP A CA 1
ATOM 612 C C . ASP A 1 91 ? -3.851 -6.175 -7.634 1.00 97.88 91 ASP A C 1
ATOM 614 O O . ASP A 1 91 ? -4.689 -7.075 -7.749 1.00 97.88 91 ASP A O 1
ATOM 618 N N . VAL A 1 92 ? -4.182 -5.032 -7.011 1.00 98.00 92 VAL A N 1
ATOM 619 C CA . VAL A 1 92 ? -5.532 -4.786 -6.440 1.00 98.00 92 VAL A CA 1
ATOM 620 C C . VAL A 1 92 ? -6.646 -4.581 -7.472 1.00 98.00 92 VAL A C 1
ATOM 622 O O . VAL A 1 92 ? -7.828 -4.507 -7.126 1.00 98.00 92 VAL A O 1
ATOM 625 N N . ASP A 1 93 ? -6.316 -4.496 -8.756 1.00 97.25 93 ASP A N 1
ATOM 626 C CA . ASP A 1 93 ? -7.292 -4.631 -9.838 1.00 97.25 93 ASP A CA 1
ATOM 627 C C . ASP A 1 93 ? -7.833 -6.071 -9.950 1.00 97.25 93 ASP A C 1
ATOM 629 O O . ASP A 1 93 ? -8.976 -6.273 -10.379 1.00 97.25 93 ASP A O 1
ATOM 633 N N . LEU A 1 94 ? -7.099 -7.058 -9.428 1.00 97.25 94 LEU A N 1
ATOM 634 C CA . LEU A 1 94 ? -7.519 -8.452 -9.328 1.00 97.25 94 LEU A CA 1
ATOM 635 C C . LEU A 1 94 ? -8.200 -8.751 -7.981 1.00 97.25 94 LEU A C 1
ATOM 637 O O . LEU A 1 94 ? -7.964 -8.108 -6.957 1.00 97.25 94 LEU A O 1
ATOM 641 N N . ALA A 1 95 ? -9.072 -9.765 -7.967 1.00 97.12 95 ALA A N 1
ATOM 642 C CA . ALA A 1 95 ? -9.777 -10.173 -6.748 1.00 97.12 95 ALA A CA 1
ATOM 643 C C . ALA A 1 95 ? -8.835 -10.607 -5.603 1.00 97.12 95 ALA A C 1
ATOM 645 O O . ALA A 1 95 ? -9.082 -10.172 -4.476 1.00 97.12 95 ALA A O 1
ATOM 646 N N . PRO A 1 96 ? -7.756 -11.382 -5.849 1.00 95.94 96 PRO A N 1
ATOM 647 C CA . PRO A 1 96 ? -6.802 -11.737 -4.801 1.00 95.94 96 PRO A CA 1
ATOM 648 C C . PRO A 1 96 ? -6.166 -10.511 -4.141 1.00 95.94 96 PRO A C 1
ATOM 650 O O . PRO A 1 96 ? -6.203 -10.414 -2.921 1.00 9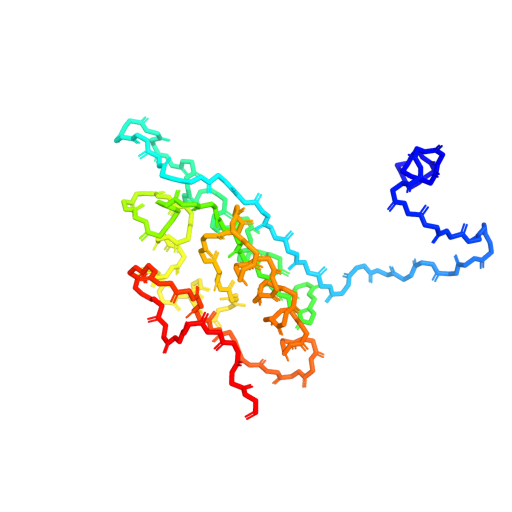5.94 96 PRO A O 1
ATOM 653 N N . GLY A 1 97 ? -5.684 -9.532 -4.918 1.00 97.69 97 GLY A N 1
ATOM 654 C CA . GLY A 1 97 ? -5.080 -8.312 -4.375 1.00 97.69 97 GLY A CA 1
ATOM 655 C C . GLY A 1 97 ? -6.045 -7.515 -3.492 1.00 97.69 97 GLY A C 1
ATOM 656 O O . GLY A 1 97 ? -5.671 -7.070 -2.408 1.00 97.69 97 GLY A O 1
ATOM 657 N N . ARG A 1 98 ? -7.326 -7.405 -3.882 1.00 97.88 98 ARG A N 1
ATOM 658 C CA . ARG A 1 98 ? -8.351 -6.755 -3.039 1.00 97.88 98 ARG A CA 1
ATOM 659 C C . ARG A 1 98 ? -8.571 -7.477 -1.715 1.00 97.88 98 ARG A C 1
ATOM 661 O O . ARG A 1 98 ? -8.668 -6.820 -0.684 1.00 97.88 98 ARG A O 1
ATOM 668 N N . ILE A 1 99 ? -8.658 -8.806 -1.738 1.00 97.62 99 ILE A N 1
ATOM 669 C CA . ILE A 1 99 ? -8.834 -9.609 -0.520 1.00 97.62 99 ILE A CA 1
ATOM 670 C C . ILE A 1 99 ? -7.606 -9.451 0.381 1.00 97.62 99 ILE A C 1
ATOM 672 O O . ILE A 1 99 ? -7.745 -9.135 1.561 1.00 97.62 99 ILE A O 1
ATOM 676 N N . THR A 1 100 ? -6.408 -9.590 -0.185 1.00 98.44 100 THR A N 1
ATOM 677 C CA . THR A 1 100 ? -5.144 -9.458 0.540 1.00 98.44 100 THR A CA 1
ATOM 678 C C . THR A 1 100 ? -4.974 -8.074 1.162 1.00 98.44 100 THR A C 1
ATOM 680 O O . THR A 1 100 ? -4.508 -7.991 2.290 1.00 98.44 100 THR A O 1
ATOM 683 N N . ALA A 1 101 ? -5.397 -6.990 0.503 1.00 98.31 101 ALA A N 1
ATOM 684 C CA . ALA A 1 101 ? -5.349 -5.645 1.084 1.00 98.31 101 ALA A CA 1
ATOM 685 C C . ALA A 1 101 ? -6.175 -5.528 2.376 1.00 98.31 101 ALA A C 1
ATOM 687 O O . ALA A 1 101 ? -5.724 -4.913 3.343 1.00 98.31 101 ALA A O 1
ATOM 688 N N . ILE A 1 102 ? -7.353 -6.159 2.415 1.00 97.25 102 ILE A N 1
ATOM 689 C CA . ILE A 1 102 ? -8.204 -6.182 3.611 1.00 97.25 102 ILE A CA 1
ATOM 690 C C . ILE A 1 102 ? -7.612 -7.091 4.689 1.00 97.25 102 ILE A C 1
ATOM 692 O O . ILE A 1 102 ? -7.552 -6.687 5.847 1.00 97.25 102 ILE A O 1
ATOM 696 N N . LEU A 1 103 ? -7.132 -8.282 4.320 1.00 97.69 103 LEU A N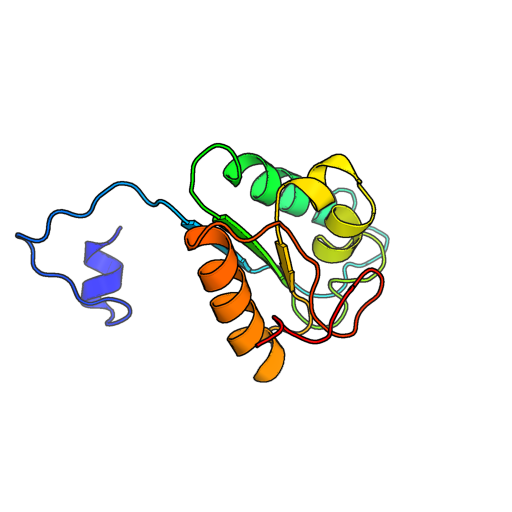 1
ATOM 697 C CA . LEU A 1 103 ? -6.485 -9.198 5.263 1.00 97.69 103 LEU A CA 1
ATOM 698 C C . LEU A 1 103 ? -5.212 -8.594 5.866 1.00 97.69 103 LEU A C 1
ATOM 700 O O . LEU A 1 103 ? -4.981 -8.739 7.059 1.00 97.69 103 LEU A O 1
ATOM 704 N N . ALA A 1 104 ? -4.410 -7.886 5.070 1.00 98.12 104 ALA A N 1
ATOM 705 C CA . ALA A 1 104 ? -3.190 -7.229 5.528 1.00 98.12 104 ALA A CA 1
ATOM 706 C C . ALA A 1 104 ? -3.499 -6.100 6.512 1.00 98.12 104 ALA A C 1
ATOM 708 O O . ALA A 1 104 ? -2.806 -5.955 7.515 1.00 98.12 104 ALA A O 1
ATOM 709 N N . LEU A 1 105 ? -4.553 -5.315 6.257 1.00 97.12 105 LEU A N 1
ATOM 710 C CA . LEU A 1 105 ? -4.992 -4.314 7.223 1.00 97.12 105 LEU A CA 1
ATOM 711 C C . LEU A 1 105 ? -5.502 -4.983 8.502 1.00 97.12 105 LEU A C 1
ATOM 713 O O . LEU A 1 105 ? -5.148 -4.542 9.590 1.00 97.12 105 LEU A O 1
ATOM 717 N N . HIS A 1 106 ? -6.307 -6.040 8.364 1.00 95.94 106 HIS A N 1
ATOM 718 C CA . HIS A 1 106 ? -6.816 -6.817 9.488 1.00 95.94 106 HIS A CA 1
ATOM 719 C C . HIS A 1 106 ? -5.681 -7.391 10.349 1.00 95.94 106 HIS A C 1
ATOM 721 O O . HIS A 1 106 ? -5.759 -7.339 11.570 1.00 95.94 106 HIS A O 1
ATOM 727 N N . ASP A 1 107 ? -4.619 -7.913 9.744 1.00 96.75 107 ASP A N 1
ATOM 728 C CA . ASP A 1 107 ? -3.446 -8.402 10.471 1.00 96.75 107 ASP A CA 1
ATOM 729 C C . ASP A 1 107 ? -2.767 -7.279 11.273 1.00 96.75 107 ASP A C 1
ATOM 731 O O . ASP A 1 107 ? -2.595 -7.399 12.486 1.00 96.75 107 ASP A O 1
ATOM 735 N N . LEU A 1 108 ? -2.493 -6.133 10.636 1.00 95.88 108 LEU A N 1
ATOM 736 C CA . LEU A 1 108 ? -1.871 -4.978 11.295 1.00 95.88 108 LEU A CA 1
ATOM 737 C C . LEU A 1 108 ? -2.680 -4.474 12.498 1.00 95.88 108 LEU A C 1
ATOM 739 O O . LEU A 1 108 ? -2.130 -4.312 13.585 1.00 95.88 108 LEU A O 1
ATOM 743 N N . ILE A 1 109 ? -3.996 -4.281 12.340 1.00 94.75 109 ILE A N 1
ATOM 744 C CA . ILE A 1 109 ? -4.843 -3.791 13.443 1.00 94.75 109 ILE A CA 1
ATOM 745 C C . ILE A 1 109 ? -4.932 -4.782 14.612 1.00 94.75 109 ILE A C 1
ATOM 747 O O . ILE A 1 109 ? -5.274 -4.376 15.720 1.00 94.75 109 ILE A O 1
ATOM 751 N N . ASN A 1 110 ? -4.610 -6.059 14.384 1.00 94.38 110 ASN A N 1
ATOM 752 C CA . ASN A 1 110 ? -4.547 -7.096 15.412 1.00 94.38 110 ASN A CA 1
ATOM 753 C C . ASN A 1 110 ? -3.129 -7.296 15.986 1.00 94.38 110 ASN A C 1
ATOM 755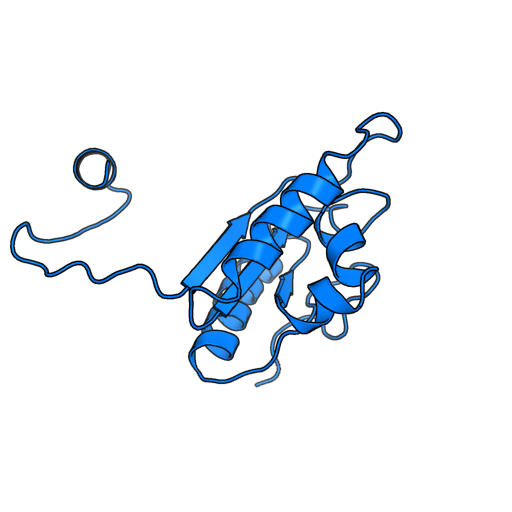 O O . ASN A 1 110 ? -2.890 -8.263 16.708 1.00 94.38 110 ASN A O 1
ATOM 759 N N . GLY A 1 111 ? -2.194 -6.381 15.709 1.00 93.88 111 GLY A N 1
ATOM 760 C CA . GLY A 1 111 ? -0.826 -6.421 16.235 1.00 93.88 111 GLY A CA 1
ATOM 761 C C . GLY A 1 111 ? 0.169 -7.182 15.358 1.00 93.88 111 GLY A C 1
ATOM 762 O O . GLY A 1 111 ? 1.278 -7.473 15.810 1.00 93.88 111 GLY A O 1
ATOM 763 N N . GLY A 1 112 ? -0.212 -7.503 14.119 1.00 95.44 112 GLY A N 1
ATOM 764 C CA . GLY A 1 112 ? 0.698 -7.990 13.090 1.00 95.44 112 GLY A CA 1
ATOM 765 C C . GLY A 1 112 ? 1.776 -6.963 12.729 1.00 95.44 112 GLY A C 1
ATOM 766 O O . GLY A 1 112 ? 1.713 -5.788 13.097 1.00 95.44 112 GLY A O 1
ATOM 767 N N . HIS A 1 113 ? 2.787 -7.413 11.990 1.00 95.75 113 HIS A N 1
ATOM 768 C CA . HIS A 1 113 ? 3.902 -6.566 11.565 1.00 95.75 113 HIS A CA 1
ATOM 769 C C . HIS A 1 113 ? 3.771 -6.211 10.079 1.00 95.75 113 HIS A C 1
ATOM 771 O O . HIS A 1 113 ? 3.247 -7.015 9.305 1.00 95.75 113 HIS A O 1
ATOM 777 N N . PRO A 1 114 ? 4.284 -5.044 9.647 1.00 97.44 114 PRO A N 1
ATOM 778 C CA . PRO A 1 114 ? 4.388 -4.702 8.234 1.00 97.44 114 PRO A CA 1
ATOM 779 C C . PRO A 1 114 ? 4.988 -5.827 7.382 1.00 97.44 114 PRO A C 1
ATOM 781 O O . PRO A 1 114 ? 6.033 -6.390 7.710 1.00 97.44 114 PRO A O 1
ATOM 784 N N . ALA A 1 115 ? 4.313 -6.143 6.278 1.00 97.94 115 ALA A N 1
ATOM 785 C CA . ALA A 1 115 ? 4.701 -7.187 5.336 1.00 97.94 115 ALA A CA 1
ATOM 786 C C . ALA A 1 115 ? 4.295 -6.822 3.899 1.00 97.94 115 ALA A C 1
ATOM 788 O O . ALA A 1 115 ? 3.555 -5.866 3.648 1.00 97.94 115 ALA A O 1
ATOM 789 N N . HIS A 1 116 ? 4.830 -7.540 2.913 1.00 98.56 116 HIS A N 1
ATOM 790 C CA . HIS A 1 116 ? 4.710 -7.159 1.507 1.00 98.56 116 HIS A CA 1
ATOM 791 C C . HIS A 1 116 ? 4.132 -8.309 0.705 1.00 98.56 116 HIS A C 1
ATOM 793 O O . HIS A 1 116 ? 4.761 -9.355 0.560 1.00 98.56 116 HIS A O 1
ATOM 799 N N . TYR A 1 117 ? 2.923 -8.109 0.198 1.00 98.62 117 TYR A N 1
ATOM 800 C CA . TYR A 1 117 ? 2.119 -9.171 -0.370 1.00 98.62 117 TYR A CA 1
ATOM 801 C C . TYR A 1 117 ? 1.888 -9.008 -1.864 1.00 98.62 117 TYR A C 1
ATOM 803 O O . TYR A 1 117 ? 1.821 -7.889 -2.380 1.00 98.62 117 TYR A O 1
ATOM 811 N N . GLY A 1 118 ? 1.703 -10.147 -2.521 1.00 97.69 118 GLY A N 1
ATOM 812 C CA . GLY A 1 118 ? 1.356 -10.244 -3.927 1.00 97.69 118 GLY A CA 1
ATOM 813 C C . GLY A 1 118 ? 2.409 -11.007 -4.719 1.00 97.69 118 GLY A C 1
ATOM 814 O O . GLY A 1 118 ? 3.059 -11.908 -4.186 1.00 97.69 118 GLY A O 1
ATOM 815 N N . THR A 1 119 ? 2.542 -10.694 -6.003 1.00 97.12 119 THR A N 1
ATOM 816 C CA . THR A 1 119 ? 3.422 -11.443 -6.920 1.00 97.12 119 THR A CA 1
ATOM 817 C C . THR A 1 119 ? 4.582 -10.617 -7.465 1.00 97.12 119 THR A C 1
ATOM 819 O O . THR A 1 119 ? 5.526 -11.163 -8.041 1.00 97.12 119 THR A O 1
ATOM 822 N N . GLY A 1 120 ? 4.543 -9.304 -7.245 1.00 96.31 120 GLY A N 1
ATOM 823 C CA . GLY A 1 120 ? 5.550 -8.367 -7.703 1.00 96.31 120 GLY A CA 1
ATOM 824 C C . GLY A 1 120 ? 6.867 -8.413 -6.927 1.00 96.31 120 GLY A C 1
ATOM 825 O O . GLY A 1 120 ? 6.995 -9.002 -5.852 1.00 96.31 120 GLY A O 1
ATOM 826 N N . HIS A 1 121 ? 7.877 -7.722 -7.459 1.00 96.25 121 HIS A N 1
ATOM 827 C CA . HIS A 1 121 ? 9.196 -7.640 -6.832 1.00 96.25 121 HIS A CA 1
ATOM 828 C C . HIS A 1 121 ? 9.119 -7.100 -5.393 1.00 96.25 121 HIS A C 1
ATOM 830 O O . HIS A 1 121 ? 8.378 -6.157 -5.103 1.00 96.25 121 HIS A O 1
ATOM 836 N N . GLY A 1 122 ? 9.891 -7.709 -4.490 1.00 95.81 122 GLY A N 1
ATOM 837 C CA . GLY A 1 122 ? 9.920 -7.363 -3.067 1.00 95.81 122 GLY A CA 1
ATOM 838 C C . GLY A 1 122 ? 8.731 -7.879 -2.245 1.00 95.81 122 GLY A C 1
ATOM 839 O O . GLY A 1 122 ? 8.668 -7.581 -1.055 1.00 95.81 122 GLY A O 1
ATOM 840 N N . ALA A 1 123 ? 7.799 -8.637 -2.835 1.00 97.31 123 ALA A N 1
ATOM 841 C CA . ALA A 1 123 ? 6.809 -9.383 -2.065 1.00 97.31 123 ALA A CA 1
ATOM 842 C C . ALA A 1 123 ? 7.478 -10.544 -1.305 1.00 97.31 123 ALA A C 1
ATOM 844 O O . ALA A 1 123 ? 8.341 -11.242 -1.839 1.00 97.31 123 ALA A O 1
ATOM 845 N N . THR A 1 124 ? 7.075 -10.753 -0.054 1.00 96.75 124 THR A N 1
ATOM 846 C CA . THR A 1 124 ? 7.554 -11.832 0.822 1.00 96.75 124 THR A CA 1
ATOM 847 C C . THR A 1 124 ? 6.576 -13.004 0.899 1.00 96.75 124 THR A C 1
ATOM 849 O O . THR A 1 124 ? 6.964 -14.100 1.297 1.00 96.75 124 THR A O 1
ATOM 852 N N . SER A 1 125 ? 5.318 -12.797 0.501 1.00 96.81 125 SER A N 1
ATOM 853 C CA . SER A 1 125 ? 4.279 -13.824 0.402 1.00 96.81 125 SER A CA 1
ATOM 854 C C . SER A 1 125 ? 3.214 -13.407 -0.616 1.00 96.81 125 SER A C 1
ATOM 856 O O . SER A 1 125 ? 3.028 -12.224 -0.876 1.00 96.81 125 SER A O 1
ATOM 858 N N . VAL A 1 126 ? 2.455 -14.362 -1.156 1.00 96.38 126 VAL A N 1
ATOM 859 C CA . VAL A 1 126 ? 1.315 -14.061 -2.043 1.00 96.38 126 VAL A CA 1
ATOM 860 C C . VAL A 1 126 ? 0.164 -13.404 -1.271 1.00 96.38 126 VAL A C 1
ATOM 862 O O . VAL A 1 126 ? -0.537 -12.542 -1.795 1.00 96.38 126 VAL A O 1
ATOM 865 N N . THR A 1 127 ? -0.037 -13.801 -0.014 1.00 96.44 127 THR A N 1
ATOM 866 C CA . THR A 1 127 ? -1.080 -13.265 0.873 1.00 96.44 127 THR A CA 1
ATOM 867 C C . THR A 1 127 ? -0.694 -13.437 2.345 1.00 96.44 127 THR A C 1
ATOM 869 O O . THR A 1 127 ? 0.356 -14.008 2.655 1.00 96.44 127 THR A O 1
ATOM 872 N N . VAL A 1 128 ? -1.533 -12.936 3.249 1.00 94.12 128 VAL A N 1
ATOM 873 C CA . VAL A 1 128 ? -1.374 -13.087 4.698 1.00 94.12 128 VAL A CA 1
ATOM 874 C C . VAL A 1 128 ? -1.456 -14.578 5.074 1.00 94.12 128 VAL A C 1
ATOM 876 O O . VAL A 1 128 ? -2.432 -15.235 4.694 1.00 94.12 128 VAL A O 1
ATOM 879 N N . PRO A 1 129 ? -0.456 -15.135 5.782 1.00 86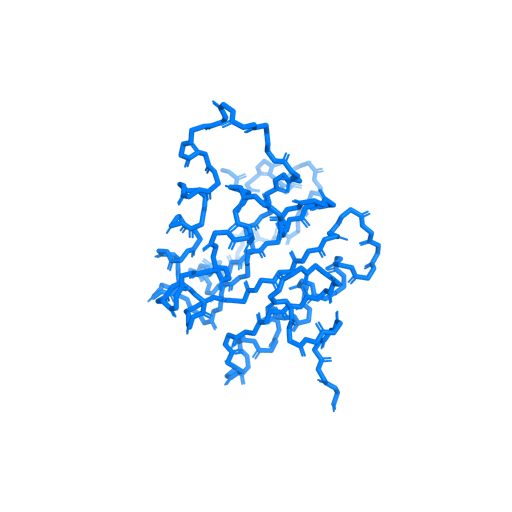.00 129 PRO A N 1
ATOM 880 C CA . PRO A 1 129 ? -0.507 -16.507 6.288 1.00 86.00 129 PRO A CA 1
ATOM 881 C C . PRO A 1 129 ? -1.727 -16.733 7.197 1.00 86.00 129 PRO A C 1
ATOM 883 O O . PRO A 1 129 ? -2.144 -15.818 7.904 1.00 86.00 129 PRO A O 1
ATOM 886 N N . GLN A 1 130 ? -2.306 -17.936 7.149 1.00 68.38 130 GLN A N 1
ATOM 887 C CA . GLN A 1 130 ? -3.392 -18.369 8.043 1.00 68.38 130 GLN A CA 1
ATOM 888 C C . GLN A 1 130 ? -2.833 -19.005 9.315 1.00 68.38 130 GLN A C 1
ATOM 890 O O . GLN A 1 130 ? -1.798 -19.702 9.201 1.00 68.38 130 GLN A O 1
#

Secondary structure (DSSP, 8-state):
-HHHHHHTTS----TT---PPP-EEEEE--S---TT-TTHHHHHHHHHHHHGGGSSEEEEE--TTTTSTTSHHHHHHH-HHHHTTSEEE--TTSHHHHHHHHHHHHHHHTT----EESSSTT-SBSS---

InterPro domains:
  IPR021522 Copper transporter MctB [PF11382] (1-128)

pLDDT: mean 93.24, std 7.98, range [66.12, 98.81]

Sequence (130 aa):
MLTALRETGFITYQPADHIDVANAAIVITGGSLPADAGNQGASVARFAAALAPHGSGTVLAGRDGSSTGSAAVAVTRADAGMAATISTVDDVDLAPGRITAILALHDLINGGHPAHYGTGHGATSVTVPQ